Protein AF-A0AAJ5SDW9-F1 (afdb_monomer_lite)

pLDDT: mean 88.68, std 11.12, range [36.12, 97.31]

Organism: NCBI:txid2666183

Sequence (139 aa):
MRFKTSAKKIMCIRTTYVPGADGVPGRGVDKTIVSVDLWSTSVPEDVKDLLDEAEQQQLQAFLDERQQRSEKLMTGYALEKLAKNLETATKALDNPEILGRELTQAEIVAIWRGLDAMRLKMKRAGYLRPKTSAGEGGK

Structure (mmCIF, N/CA/C/O backbone):
data_AF-A0AAJ5SDW9-F1
#
_entry.id   AF-A0AAJ5SDW9-F1
#
loop_
_atom_site.group_PDB
_atom_site.id
_atom_site.type_symbol
_atom_site.label_atom_id
_atom_site.label_alt_id
_atom_site.label_comp_id
_atom_site.label_asym_id
_atom_site.label_entity_id
_atom_site.label_seq_id
_atom_site.pdbx_PDB_ins_code
_atom_site.Cartn_x
_atom_site.Cartn_y
_atom_site.Cartn_z
_atom_site.occupancy
_atom_site.B_iso_or_equiv
_atom_site.auth_seq_id
_atom_site.auth_comp_id
_atom_site.auth_asym_id
_atom_site.auth_atom_id
_atom_site.pdbx_PDB_model_num
ATOM 1 N N . MET A 1 1 ? 16.165 -2.374 -19.443 1.00 89.44 1 MET A N 1
ATOM 2 C CA . MET A 1 1 ? 15.344 -1.145 -19.388 1.00 89.44 1 MET A CA 1
ATOM 3 C C . MET A 1 1 ? 15.583 -0.409 -18.073 1.00 89.44 1 MET A C 1
ATOM 5 O O . MET A 1 1 ? 16.064 -1.021 -17.126 1.00 89.44 1 MET A O 1
ATOM 9 N N . ARG A 1 2 ? 15.298 0.896 -17.998 1.00 93.88 2 ARG A N 1
ATOM 10 C CA . ARG A 1 2 ? 15.311 1.670 -16.744 1.00 93.88 2 ARG A CA 1
ATOM 11 C C . ARG A 1 2 ? 13.927 2.227 -16.441 1.00 93.88 2 ARG A C 1
ATOM 13 O O . ARG A 1 2 ? 13.193 2.594 -17.354 1.00 93.88 2 ARG A O 1
ATOM 20 N N . PHE A 1 3 ? 13.613 2.340 -15.155 1.00 95.19 3 PHE A N 1
ATOM 21 C CA . PHE A 1 3 ? 12.343 2.871 -14.670 1.00 95.19 3 PHE A CA 1
ATOM 22 C C . PHE A 1 3 ? 12.582 4.163 -13.907 1.00 95.19 3 PHE A C 1
ATOM 24 O O . PHE A 1 3 ? 13.431 4.221 -13.016 1.00 95.19 3 PHE A O 1
ATOM 31 N N . LYS A 1 4 ? 11.829 5.206 -14.249 1.00 94.75 4 LYS A N 1
ATOM 32 C CA . LYS A 1 4 ? 11.853 6.476 -13.523 1.00 94.75 4 LYS A CA 1
ATOM 33 C C . LYS A 1 4 ? 10.440 6.868 -13.136 1.00 94.75 4 LYS A C 1
ATOM 35 O O . LYS A 1 4 ? 9.583 7.045 -13.996 1.00 94.75 4 LYS A O 1
ATOM 40 N N . THR A 1 5 ? 10.203 7.052 -11.848 1.00 92.75 5 THR A N 1
ATOM 41 C CA . THR A 1 5 ? 8.951 7.607 -11.339 1.00 92.75 5 THR A CA 1
ATOM 42 C C . THR A 1 5 ? 8.961 9.129 -11.449 1.00 92.75 5 THR A C 1
ATOM 44 O O . THR A 1 5 ? 9.925 9.796 -11.073 1.00 92.75 5 THR A O 1
ATOM 47 N N . SER A 1 6 ? 7.885 9.691 -11.995 1.00 89.88 6 SER A N 1
ATOM 48 C CA . SER A 1 6 ? 7.659 11.134 -12.051 1.00 89.88 6 SER A CA 1
ATOM 49 C C . SER A 1 6 ? 6.163 11.415 -11.964 1.00 89.88 6 SER A C 1
ATOM 51 O O . SER A 1 6 ? 5.370 10.816 -12.691 1.00 89.88 6 SER A O 1
ATOM 53 N N . ALA A 1 7 ? 5.772 12.307 -11.052 1.00 88.56 7 ALA A N 1
ATOM 54 C CA . ALA A 1 7 ? 4.372 12.566 -10.726 1.00 88.56 7 ALA A CA 1
ATOM 55 C C . ALA A 1 7 ? 3.594 11.253 -10.487 1.00 88.56 7 ALA A C 1
ATOM 57 O O . ALA A 1 7 ? 4.024 10.415 -9.698 1.00 88.56 7 ALA A O 1
ATOM 58 N N . LYS A 1 8 ? 2.463 11.063 -11.176 1.00 92.50 8 LYS A N 1
ATOM 59 C CA . LYS A 1 8 ? 1.623 9.858 -11.108 1.00 92.50 8 LYS A CA 1
ATOM 60 C C . LYS A 1 8 ? 1.945 8.840 -12.210 1.00 92.50 8 LYS A C 1
ATOM 62 O O . LYS A 1 8 ? 1.066 8.078 -12.600 1.00 92.50 8 LYS A O 1
ATOM 67 N N . LYS A 1 9 ? 3.180 8.810 -12.723 1.00 95.06 9 LYS A N 1
ATOM 68 C CA . LYS A 1 9 ? 3.588 7.897 -13.800 1.00 95.06 9 LYS A CA 1
ATOM 69 C C . LYS A 1 9 ? 4.925 7.206 -13.521 1.00 95.06 9 LYS A C 1
ATOM 71 O O . LYS A 1 9 ? 5.809 7.755 -12.858 1.00 95.06 9 LYS A O 1
ATOM 76 N N . ILE A 1 10 ? 5.079 6.006 -14.077 1.00 95.69 10 ILE A N 1
ATOM 77 C CA . ILE A 1 10 ? 6.356 5.295 -14.205 1.00 95.69 10 ILE A CA 1
ATOM 78 C C . ILE A 1 10 ? 6.764 5.354 -15.676 1.00 95.69 10 ILE A C 1
ATOM 80 O O . ILE A 1 10 ? 6.068 4.828 -16.541 1.00 95.69 10 ILE A O 1
ATOM 84 N N . MET A 1 11 ? 7.891 5.994 -15.96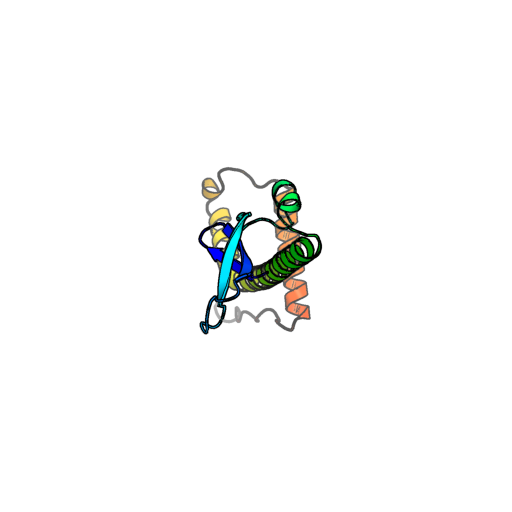5 1.00 95.88 11 MET A N 1
ATOM 85 C CA . MET A 1 11 ? 8.465 6.070 -17.306 1.00 95.88 11 MET A CA 1
ATOM 86 C C . MET A 1 11 ? 9.373 4.868 -17.555 1.00 95.88 11 MET A C 1
ATOM 88 O O . MET A 1 11 ? 10.310 4.632 -16.786 1.00 95.88 11 MET A O 1
ATOM 92 N N . CYS A 1 12 ? 9.110 4.153 -18.645 1.00 95.88 12 CYS A N 1
ATOM 93 C CA . CYS A 1 12 ? 9.919 3.046 -19.139 1.00 95.88 12 CYS A CA 1
ATOM 94 C C . CYS A 1 12 ? 10.919 3.586 -20.163 1.00 95.88 12 CYS A C 1
ATOM 96 O O . CYS A 1 12 ? 10.531 4.060 -21.233 1.00 95.88 12 CYS A O 1
ATOM 98 N N . ILE A 1 13 ? 12.202 3.570 -19.813 1.00 95.69 13 ILE A N 1
ATOM 99 C CA . ILE A 1 13 ? 13.275 4.204 -20.581 1.00 95.69 13 ILE A CA 1
ATOM 100 C C . ILE A 1 13 ? 14.190 3.124 -21.150 1.00 95.69 13 ILE A C 1
ATOM 102 O O . ILE A 1 13 ? 14.826 2.370 -20.404 1.00 95.69 13 ILE A O 1
ATOM 106 N N . ARG A 1 14 ? 14.289 3.083 -22.477 1.00 94.25 14 ARG A N 1
ATOM 107 C CA . ARG A 1 14 ? 15.216 2.226 -23.215 1.00 94.25 14 ARG A CA 1
ATOM 108 C C . ARG A 1 14 ? 16.446 3.043 -23.590 1.00 94.25 14 ARG A C 1
ATOM 110 O O . ARG A 1 14 ? 16.325 4.148 -24.116 1.00 94.25 14 ARG A O 1
ATOM 117 N N . THR A 1 15 ? 17.625 2.498 -23.317 1.00 92.75 15 THR A N 1
ATOM 118 C CA . THR A 1 15 ? 18.895 3.088 -23.745 1.00 92.75 15 THR A CA 1
ATOM 119 C C . THR A 1 15 ? 19.352 2.365 -25.003 1.00 92.75 15 THR A C 1
ATOM 121 O O . THR A 1 15 ? 19.568 1.156 -24.969 1.00 92.75 15 THR A O 1
ATOM 124 N N . THR A 1 16 ? 19.498 3.088 -26.107 1.00 89.12 16 THR A N 1
ATOM 125 C CA . THR A 1 16 ? 20.008 2.556 -27.378 1.00 89.12 16 THR A CA 1
ATOM 126 C C . THR A 1 16 ? 21.379 3.147 -27.669 1.00 89.12 16 THR A C 1
ATOM 128 O O . THR A 1 16 ? 21.561 4.359 -27.550 1.00 89.12 16 THR A O 1
ATOM 131 N N . TYR A 1 17 ? 22.346 2.317 -28.054 1.00 90.31 17 TYR A N 1
ATOM 132 C CA . TYR A 1 17 ? 23.665 2.802 -28.448 1.00 90.31 17 TYR A CA 1
ATOM 133 C C . TYR A 1 17 ? 23.617 3.379 -29.862 1.00 90.31 17 TYR A C 1
ATOM 135 O O . TYR A 1 17 ? 23.169 2.712 -30.793 1.00 90.31 17 TYR A O 1
ATOM 143 N N . VAL A 1 18 ? 24.093 4.611 -30.014 1.00 88.12 18 VAL A N 1
ATOM 144 C CA . VAL A 1 18 ? 24.304 5.236 -31.317 1.00 88.12 18 VAL A CA 1
ATOM 145 C C . VAL A 1 18 ? 25.808 5.207 -31.591 1.00 88.12 18 VAL A C 1
ATOM 147 O O . VAL A 1 18 ? 26.552 5.877 -30.862 1.00 88.12 18 VAL A O 1
ATOM 150 N N . PRO A 1 19 ? 26.275 4.426 -32.585 1.00 85.25 19 PRO A N 1
ATOM 151 C CA . PRO A 1 19 ? 27.683 4.413 -32.955 1.00 85.25 19 PRO A CA 1
ATOM 152 C C . PRO A 1 19 ? 28.097 5.803 -33.444 1.00 85.25 19 PRO A C 1
ATOM 154 O O . PRO A 1 19 ? 27.331 6.494 -34.115 1.00 85.25 19 PRO A O 1
ATOM 157 N N . GLY A 1 20 ? 29.294 6.235 -33.054 1.00 84.62 20 GLY A N 1
ATOM 158 C CA . GLY A 1 20 ? 29.843 7.505 -33.512 1.00 84.62 20 GLY A CA 1
ATOM 159 C C . GLY A 1 20 ? 30.362 7.394 -34.945 1.00 84.62 20 GLY A C 1
ATOM 160 O O . GLY A 1 20 ? 30.693 6.303 -35.409 1.00 84.62 20 GLY A O 1
ATOM 161 N N . ALA A 1 21 ? 30.410 8.526 -35.642 1.00 80.25 21 ALA A N 1
ATOM 162 C CA . ALA A 1 21 ? 31.043 8.642 -36.952 1.00 80.25 21 ALA A CA 1
ATOM 163 C C . ALA A 1 21 ? 32.458 9.222 -36.799 1.00 80.25 21 ALA A C 1
ATOM 165 O O . ALA A 1 21 ? 32.701 10.000 -35.877 1.00 80.25 21 ALA A O 1
ATOM 166 N N . ASP A 1 22 ? 33.369 8.828 -37.692 1.00 76.50 22 ASP A N 1
ATOM 167 C CA . ASP A 1 22 ? 34.695 9.423 -37.917 1.00 76.50 22 ASP A CA 1
ATOM 168 C C . ASP A 1 22 ? 35.453 9.871 -36.654 1.00 76.50 22 ASP A C 1
ATOM 170 O O . ASP A 1 22 ? 35.566 11.054 -36.339 1.00 76.50 22 ASP A O 1
ATOM 174 N N . GLY A 1 23 ? 36.003 8.905 -35.910 1.00 74.69 23 GLY A N 1
ATOM 175 C CA . GLY A 1 23 ? 36.879 9.170 -34.759 1.00 74.69 23 GLY A CA 1
ATOM 176 C C . GLY A 1 23 ? 36.165 9.645 -33.487 1.00 74.69 23 GLY A C 1
ATOM 177 O O . GLY A 1 23 ? 36.814 9.803 -32.453 1.00 74.69 23 GLY A O 1
ATOM 178 N N . VAL A 1 24 ? 34.842 9.824 -33.520 1.00 79.69 24 VAL A N 1
ATOM 179 C CA . VAL A 1 24 ? 34.040 10.164 -32.339 1.00 79.69 24 VAL A CA 1
ATOM 180 C C . VAL A 1 24 ? 33.531 8.883 -31.661 1.00 79.69 24 VAL A C 1
ATOM 182 O O . VAL A 1 24 ? 32.913 8.049 -32.325 1.00 79.69 24 VAL A O 1
ATOM 185 N N . PRO A 1 25 ? 33.730 8.698 -30.340 1.00 82.44 25 PRO A N 1
ATOM 186 C CA . PRO A 1 25 ? 33.127 7.588 -29.607 1.00 82.44 25 PRO A CA 1
ATOM 187 C C . PRO A 1 25 ? 31.596 7.658 -29.649 1.00 82.44 25 PRO A C 1
ATOM 189 O O . PRO A 1 25 ? 31.005 8.715 -29.417 1.00 82.44 25 PRO A O 1
ATOM 192 N N . GLY A 1 26 ? 30.937 6.529 -29.915 1.00 86.38 26 GLY A N 1
ATOM 193 C CA . GLY A 1 26 ? 29.477 6.454 -29.842 1.00 86.38 26 GLY A CA 1
ATOM 194 C C . GLY A 1 26 ? 28.950 6.641 -28.417 1.00 86.38 26 GLY A C 1
ATOM 195 O O . GLY A 1 26 ? 29.687 6.513 -27.437 1.00 86.38 26 GLY A O 1
ATOM 196 N N . ARG A 1 27 ? 27.653 6.929 -28.292 1.00 90.25 27 ARG A N 1
ATOM 197 C CA . ARG A 1 27 ? 27.002 7.231 -27.006 1.00 90.25 27 ARG A CA 1
ATOM 198 C C . ARG A 1 27 ? 25.694 6.473 -26.829 1.00 90.25 27 ARG A C 1
ATOM 200 O O . ARG A 1 27 ? 24.983 6.206 -27.795 1.00 90.25 27 ARG A O 1
ATOM 207 N N . GLY A 1 28 ? 25.342 6.183 -25.579 1.00 90.19 28 GLY A N 1
ATOM 208 C CA . GLY A 1 28 ? 23.996 5.737 -25.227 1.00 90.19 28 GLY A CA 1
ATOM 209 C C . GLY A 1 28 ? 23.007 6.900 -25.308 1.00 90.19 28 GLY A C 1
ATOM 210 O O . GLY A 1 28 ? 23.277 7.979 -24.782 1.00 90.19 28 GLY A O 1
ATOM 211 N N . VAL A 1 29 ? 21.872 6.686 -25.967 1.00 90.88 29 VAL A N 1
ATOM 212 C CA . VAL A 1 29 ? 20.752 7.629 -26.012 1.00 90.88 29 VAL A CA 1
ATOM 213 C C . VAL A 1 29 ? 19.571 7.011 -25.285 1.00 90.88 29 VAL A C 1
ATOM 215 O O . VAL A 1 29 ? 19.160 5.893 -25.587 1.00 90.88 29 VAL A O 1
ATOM 218 N N . ASP A 1 30 ? 19.026 7.756 -24.332 1.00 92.88 30 ASP A N 1
ATOM 219 C CA . ASP A 1 30 ? 17.860 7.350 -23.561 1.00 92.88 30 ASP A CA 1
ATOM 220 C C . ASP A 1 30 ? 16.580 7.834 -24.222 1.00 92.88 30 ASP A C 1
ATOM 222 O O . ASP A 1 30 ? 16.410 9.028 -24.471 1.00 92.88 30 ASP A O 1
ATOM 226 N N . LYS A 1 31 ? 15.647 6.913 -24.449 1.00 93.12 31 LYS A N 1
ATOM 227 C CA . LYS A 1 31 ? 14.318 7.229 -24.957 1.00 93.12 31 LYS A CA 1
ATOM 228 C C . LYS A 1 31 ? 13.262 6.632 -24.040 1.00 93.12 31 LYS A C 1
ATOM 230 O O . LYS A 1 31 ? 13.254 5.429 -23.788 1.00 93.12 31 LYS A O 1
ATOM 235 N N . THR A 1 32 ? 12.351 7.473 -23.558 1.00 93.94 32 THR A N 1
ATOM 236 C CA . THR A 1 32 ? 11.118 6.995 -22.928 1.00 93.94 32 THR A CA 1
ATOM 237 C C . THR A 1 32 ? 10.256 6.347 -24.003 1.00 93.94 32 THR A C 1
ATOM 239 O O . THR A 1 32 ? 9.889 7.005 -24.975 1.00 93.94 32 THR A O 1
ATOM 242 N N . ILE A 1 33 ? 9.970 5.060 -23.843 1.00 93.56 33 ILE A N 1
ATOM 243 C CA . ILE A 1 33 ? 9.162 4.284 -24.788 1.00 93.56 33 ILE A CA 1
ATOM 244 C C . ILE A 1 33 ? 7.682 4.435 -24.452 1.00 93.56 33 ILE A C 1
ATOM 246 O O . ILE A 1 33 ? 6.862 4.674 -25.330 1.00 93.56 33 ILE A O 1
ATOM 250 N N . VAL A 1 34 ? 7.357 4.343 -23.164 1.00 94.38 34 VAL A N 1
ATOM 251 C CA . VAL A 1 34 ? 5.984 4.349 -22.662 1.00 94.38 34 VAL A CA 1
ATOM 252 C C . VAL A 1 34 ? 5.963 4.803 -21.204 1.00 94.38 34 VAL A C 1
ATOM 254 O O . VAL A 1 34 ? 6.969 4.717 -20.490 1.00 94.38 34 VAL A O 1
ATOM 257 N N . SER A 1 35 ? 4.817 5.306 -20.754 1.00 93.88 35 SER A N 1
ATOM 258 C CA . SER A 1 35 ? 4.569 5.610 -19.348 1.00 93.88 35 SER A CA 1
ATOM 259 C C . SER A 1 35 ? 3.357 4.841 -18.844 1.00 93.88 35 SER A C 1
ATOM 261 O O . SER A 1 35 ? 2.284 4.965 -19.428 1.00 93.88 35 SER A O 1
ATOM 263 N N . VAL A 1 36 ? 3.508 4.123 -17.735 1.00 94.19 36 VAL A N 1
ATOM 264 C CA . VAL A 1 36 ? 2.393 3.450 -17.053 1.00 94.19 36 VAL A CA 1
ATOM 265 C C . VAL A 1 36 ? 1.932 4.258 -15.852 1.00 94.19 36 VAL A C 1
ATOM 267 O O . VAL A 1 36 ? 2.656 5.124 -15.343 1.00 94.19 36 VAL A O 1
ATOM 270 N N . ASP A 1 37 ? 0.708 4.002 -15.397 1.00 94.12 37 ASP A N 1
ATOM 271 C CA . ASP A 1 37 ? 0.194 4.658 -14.205 1.00 94.12 37 ASP A CA 1
ATOM 272 C C . ASP A 1 37 ? 0.989 4.257 -12.960 1.00 94.12 37 ASP A C 1
ATOM 274 O O . ASP A 1 37 ? 1.381 3.098 -12.809 1.00 94.12 37 ASP A O 1
ATOM 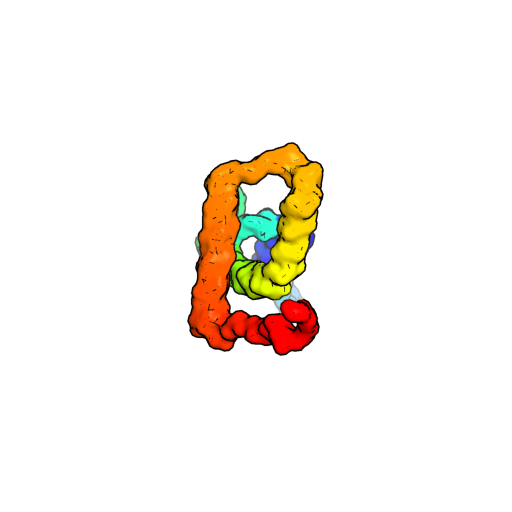278 N N . LEU A 1 38 ? 1.218 5.214 -12.058 1.00 91.06 38 LEU A N 1
ATOM 279 C CA . LEU A 1 38 ? 1.900 4.965 -10.793 1.00 91.06 38 LEU A CA 1
ATOM 280 C C . LEU A 1 38 ? 1.150 3.936 -9.938 1.00 91.06 38 LEU A C 1
ATOM 282 O O . LEU A 1 38 ? 1.775 3.314 -9.093 1.00 91.06 38 LEU A O 1
ATOM 286 N N . TRP A 1 39 ? -0.143 3.708 -10.112 1.00 89.25 39 TRP A N 1
ATOM 287 C CA . TRP A 1 39 ? -0.871 2.725 -9.301 1.00 89.25 39 TRP A CA 1
ATOM 288 C C . TRP A 1 39 ? -1.031 1.365 -9.980 1.00 89.25 39 TRP A C 1
ATOM 290 O O . TRP A 1 39 ? -1.668 0.483 -9.411 1.00 89.25 39 TRP A O 1
ATOM 300 N N . SER A 1 40 ? -0.434 1.177 -11.160 1.00 91.25 40 SER A N 1
ATOM 301 C CA . SER A 1 40 ? -0.477 -0.105 -11.870 1.00 91.25 40 SER A CA 1
ATOM 302 C C . SER A 1 40 ? 0.212 -1.192 -11.042 1.00 91.25 40 SER A C 1
ATOM 304 O O . SER A 1 40 ? 1.315 -0.979 -10.536 1.00 91.25 40 SER A O 1
ATOM 306 N N . THR A 1 41 ? -0.430 -2.352 -10.916 1.00 91.25 41 THR A N 1
ATOM 307 C CA . THR A 1 41 ? 0.113 -3.545 -10.238 1.00 91.25 41 THR A CA 1
ATOM 308 C C . THR A 1 41 ? 0.572 -4.621 -11.221 1.00 91.25 41 THR A C 1
ATOM 310 O O . THR A 1 41 ? 1.271 -5.554 -10.844 1.00 91.25 41 THR A O 1
ATOM 313 N N . SER A 1 42 ? 0.215 -4.482 -12.494 1.00 93.62 42 SER A N 1
ATOM 314 C CA . SER A 1 4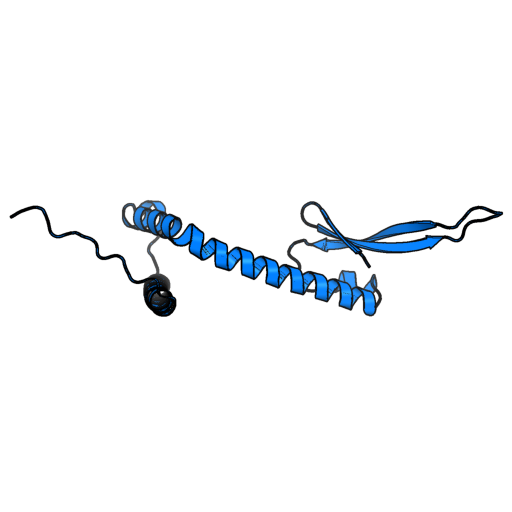2 ? 0.654 -5.341 -13.589 1.00 93.62 42 SER A CA 1
ATOM 315 C C . SER A 1 42 ? 0.982 -4.509 -14.823 1.00 93.62 42 SER A C 1
ATOM 317 O O . SER A 1 42 ? 0.614 -3.332 -14.901 1.00 93.62 42 SER A O 1
ATOM 319 N N . VAL A 1 43 ? 1.692 -5.112 -15.780 1.00 93.19 43 VAL A N 1
ATOM 320 C CA . VAL A 1 43 ? 1.931 -4.499 -17.094 1.00 93.19 43 VAL A CA 1
ATOM 321 C C . VAL A 1 43 ? 0.590 -4.320 -17.822 1.00 93.19 43 VAL A C 1
ATOM 323 O O . VAL A 1 43 ? -0.058 -5.328 -18.121 1.00 93.19 43 VAL A O 1
ATOM 326 N N . PRO A 1 44 ? 0.161 -3.078 -18.121 1.00 92.94 44 PRO A N 1
ATOM 327 C CA . PRO A 1 44 ? -1.077 -2.834 -18.859 1.00 92.94 44 PRO A CA 1
ATOM 328 C C . PRO A 1 44 ? -1.023 -3.430 -20.272 1.00 92.94 44 PRO A C 1
ATOM 330 O O . PRO A 1 44 ? 0.033 -3.415 -20.902 1.00 92.94 44 PRO A O 1
ATOM 333 N N . GLU A 1 45 ? -2.147 -3.944 -20.778 1.00 90.38 45 GLU A N 1
ATOM 334 C CA . GLU A 1 45 ? -2.198 -4.608 -22.094 1.00 90.38 45 GLU A CA 1
ATOM 335 C C . GLU A 1 45 ? -1.754 -3.683 -23.237 1.00 90.38 45 GLU A C 1
ATOM 337 O O . GLU A 1 45 ? -0.957 -4.084 -24.077 1.00 90.38 45 GLU A O 1
ATOM 342 N N . ASP A 1 46 ? -2.172 -2.415 -23.212 1.00 89.44 46 ASP A N 1
ATOM 343 C CA . ASP A 1 46 ? -1.792 -1.380 -24.186 1.00 89.44 46 ASP A CA 1
ATOM 344 C C . ASP A 1 46 ? -0.288 -1.058 -24.185 1.00 89.44 46 ASP A C 1
ATOM 346 O O . ASP A 1 46 ? 0.244 -0.492 -25.140 1.00 89.44 46 ASP A O 1
ATOM 350 N N . VAL A 1 47 ? 0.414 -1.430 -23.115 1.00 90.38 47 VAL A N 1
ATOM 351 C CA . VAL A 1 47 ? 1.860 -1.257 -22.974 1.00 90.38 47 VAL A CA 1
ATOM 352 C C . VAL A 1 47 ? 2.640 -2.489 -23.422 1.00 90.38 47 VAL A C 1
ATOM 354 O O . VAL A 1 47 ? 3.790 -2.344 -23.842 1.00 90.38 47 VAL A O 1
ATOM 357 N N . LYS A 1 48 ? 2.043 -3.686 -23.380 1.00 90.81 48 LYS A N 1
ATOM 358 C CA . LYS A 1 48 ? 2.728 -4.924 -23.780 1.00 90.81 48 LYS A CA 1
ATOM 359 C C . LYS A 1 48 ? 3.177 -4.876 -25.235 1.00 90.81 48 LYS A C 1
ATOM 361 O O . LYS A 1 48 ? 4.316 -5.222 -25.511 1.00 90.81 48 LYS A O 1
ATOM 366 N N . ASP A 1 49 ? 2.353 -4.340 -26.131 1.00 91.06 49 ASP A N 1
ATOM 367 C CA . ASP A 1 49 ? 2.680 -4.247 -27.562 1.00 91.06 49 ASP A CA 1
ATOM 368 C C . ASP A 1 49 ? 3.857 -3.297 -27.870 1.00 91.06 49 ASP A C 1
ATOM 370 O O . ASP A 1 49 ? 4.453 -3.356 -28.945 1.00 91.06 49 ASP A O 1
ATOM 374 N N . LEU A 1 50 ? 4.215 -2.412 -26.932 1.00 91.69 50 LEU A N 1
ATOM 375 C CA . LEU A 1 50 ? 5.311 -1.443 -27.079 1.00 91.69 50 LEU A CA 1
ATOM 376 C C . LEU A 1 50 ? 6.649 -1.953 -26.520 1.00 91.69 50 LEU A C 1
ATOM 378 O O . LEU A 1 50 ? 7.697 -1.326 -26.736 1.00 91.69 50 LEU A O 1
ATOM 382 N N . LEU A 1 51 ? 6.613 -3.062 -25.782 1.00 92.31 51 LEU A N 1
ATOM 383 C CA . LEU A 1 51 ? 7.739 -3.645 -25.066 1.00 92.31 51 LEU A CA 1
ATOM 384 C C . LEU A 1 51 ? 8.017 -5.053 -25.587 1.00 92.31 51 LEU A C 1
ATOM 386 O O . LEU A 1 51 ? 7.097 -5.829 -25.838 1.00 92.31 51 LEU A O 1
ATOM 390 N N . ASP A 1 52 ? 9.292 -5.414 -25.699 1.00 93.31 52 ASP A N 1
ATOM 391 C CA . ASP A 1 52 ? 9.630 -6.817 -25.937 1.00 93.31 52 ASP A CA 1
ATOM 392 C C . ASP A 1 52 ? 9.359 -7.674 -24.684 1.00 93.31 52 ASP A C 1
ATOM 394 O O . ASP A 1 52 ? 9.123 -7.163 -23.586 1.00 93.31 52 ASP A O 1
ATOM 398 N N . GLU A 1 53 ? 9.380 -8.998 -24.837 1.00 93.62 53 GLU A N 1
ATOM 399 C CA . GLU A 1 53 ? 9.069 -9.923 -23.741 1.00 93.62 53 GLU A CA 1
ATOM 400 C C . GLU A 1 53 ? 10.004 -9.739 -22.529 1.00 93.62 53 GLU A C 1
ATOM 402 O O . GLU A 1 53 ? 9.558 -9.778 -21.380 1.00 93.62 53 GLU A O 1
ATOM 407 N N . ALA A 1 54 ? 11.291 -9.467 -22.763 1.00 93.56 54 ALA A N 1
ATOM 408 C CA . ALA A 1 54 ? 12.259 -9.256 -21.690 1.00 93.56 54 ALA A CA 1
ATOM 409 C C . ALA A 1 54 ? 11.991 -7.942 -20.939 1.00 93.56 54 ALA A C 1
ATOM 411 O O . ALA A 1 54 ? 12.134 -7.867 -19.716 1.00 93.56 54 ALA A O 1
ATOM 412 N N . GLU A 1 55 ? 11.576 -6.896 -21.645 1.00 94.12 55 GLU A N 1
ATOM 413 C CA . GLU A 1 55 ? 11.199 -5.611 -21.067 1.00 94.12 55 GLU A CA 1
ATOM 414 C C . GLU A 1 55 ? 9.876 -5.672 -20.307 1.00 94.12 55 GLU A C 1
ATOM 416 O O . GLU A 1 55 ? 9.765 -5.053 -19.245 1.00 94.12 55 GLU A O 1
ATOM 421 N N . GLN A 1 56 ? 8.904 -6.448 -20.794 1.00 94.56 56 GLN A N 1
ATOM 422 C CA . GLN A 1 56 ? 7.667 -6.731 -20.065 1.00 94.56 56 GLN A CA 1
ATOM 423 C C . GLN A 1 56 ? 7.972 -7.431 -18.736 1.00 94.56 56 GLN A C 1
ATOM 425 O O . GLN A 1 56 ? 7.485 -6.999 -17.690 1.00 94.56 56 GLN A O 1
ATOM 430 N N . GLN A 1 57 ? 8.842 -8.448 -18.746 1.00 95.69 57 GLN A N 1
ATOM 431 C CA . GLN A 1 57 ? 9.278 -9.137 -17.526 1.00 95.69 57 GLN A CA 1
ATOM 432 C C . GLN A 1 57 ? 10.001 -8.190 -16.555 1.00 95.69 57 GLN A C 1
ATOM 434 O O . GLN A 1 57 ? 9.730 -8.207 -15.354 1.00 95.69 57 GLN A O 1
ATOM 439 N N . GLN A 1 58 ? 10.879 -7.315 -17.058 1.00 95.44 58 GLN A N 1
ATOM 440 C CA . GLN A 1 58 ? 11.559 -6.310 -16.231 1.00 95.44 58 GLN A CA 1
ATOM 441 C C . GLN A 1 58 ? 10.578 -5.310 -15.606 1.00 95.44 58 GLN A C 1
ATOM 443 O O . GLN A 1 58 ? 10.753 -4.933 -14.445 1.00 95.44 58 GLN A O 1
ATOM 448 N N . LEU A 1 59 ? 9.559 -4.871 -16.354 1.00 95.50 59 LEU A N 1
ATOM 449 C CA . LEU A 1 59 ? 8.538 -3.965 -15.830 1.00 95.50 59 LEU A CA 1
ATOM 450 C C . LEU A 1 59 ? 7.684 -4.663 -14.774 1.00 95.50 59 LEU A C 1
ATOM 452 O O . LEU A 1 59 ? 7.471 -4.082 -13.713 1.00 95.50 59 LEU A O 1
ATOM 456 N N . GLN A 1 60 ? 7.255 -5.904 -15.013 1.00 96.50 60 GLN A N 1
ATOM 457 C CA . GLN A 1 60 ? 6.489 -6.661 -14.024 1.00 96.50 60 GLN A CA 1
ATOM 458 C C . GLN A 1 60 ? 7.283 -6.839 -12.723 1.00 96.50 60 GLN A C 1
ATOM 460 O O . GLN A 1 60 ? 6.778 -6.505 -11.655 1.00 96.50 60 GLN A O 1
ATOM 465 N N . ALA A 1 61 ? 8.558 -7.233 -12.807 1.00 95.94 61 ALA A N 1
ATOM 466 C CA . ALA A 1 61 ? 9.420 -7.369 -11.632 1.00 95.94 61 ALA A CA 1
ATOM 467 C C . ALA A 1 61 ? 9.569 -6.048 -10.850 1.00 95.94 61 ALA A C 1
ATOM 469 O O . ALA A 1 61 ? 9.551 -6.043 -9.618 1.00 95.94 61 ALA A O 1
ATOM 470 N N . PHE A 1 62 ? 9.676 -4.914 -11.553 1.00 95.00 62 PHE A N 1
ATOM 471 C CA . PHE A 1 62 ? 9.710 -3.593 -10.924 1.00 95.00 62 PHE A CA 1
ATOM 472 C C . PHE A 1 62 ? 8.396 -3.253 -10.197 1.00 95.00 62 PHE A C 1
ATOM 474 O O . PHE A 1 62 ? 8.427 -2.700 -9.092 1.00 95.00 62 PHE A O 1
ATOM 481 N N . LEU A 1 63 ? 7.244 -3.569 -10.799 1.00 94.88 63 LEU A N 1
ATOM 482 C CA . LEU A 1 63 ? 5.931 -3.352 -10.186 1.00 94.88 63 LEU A CA 1
ATOM 483 C C . LEU A 1 63 ? 5.753 -4.221 -8.935 1.00 94.88 63 LEU A C 1
ATOM 485 O O . LEU A 1 63 ? 5.364 -3.696 -7.889 1.00 94.88 63 LEU A O 1
ATOM 489 N N . ASP A 1 64 ? 6.130 -5.497 -9.011 1.00 94.56 64 ASP A N 1
ATOM 490 C CA . ASP A 1 64 ? 6.050 -6.445 -7.898 1.00 94.56 64 ASP A CA 1
ATOM 491 C C . ASP A 1 64 ? 6.930 -6.004 -6.723 1.00 94.56 64 ASP A C 1
ATOM 493 O O . ASP A 1 64 ? 6.475 -5.933 -5.577 1.00 94.56 64 ASP A O 1
ATOM 497 N N . GLU A 1 65 ? 8.189 -5.637 -6.989 1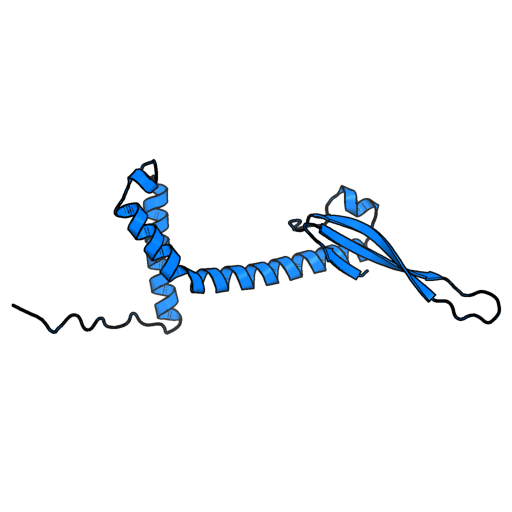.00 93.19 65 GLU A N 1
ATOM 498 C CA . GLU A 1 65 ? 9.101 -5.152 -5.952 1.00 93.19 65 GLU A CA 1
ATOM 499 C C . GLU A 1 65 ? 8.539 -3.899 -5.272 1.00 93.19 65 GLU A C 1
ATOM 501 O O . GLU A 1 65 ? 8.576 -3.751 -4.043 1.00 93.19 65 GLU A O 1
ATOM 506 N N . ARG A 1 66 ? 7.985 -2.980 -6.062 1.00 91.06 66 ARG A N 1
ATOM 507 C CA . ARG A 1 66 ? 7.386 -1.767 -5.526 1.00 91.06 66 ARG A CA 1
ATOM 508 C C . ARG A 1 66 ? 6.148 -2.063 -4.689 1.00 91.06 66 ARG A C 1
ATOM 510 O O . ARG A 1 66 ? 5.986 -1.431 -3.643 1.00 91.06 66 ARG A O 1
ATOM 517 N N . GLN A 1 67 ? 5.299 -2.994 -5.111 1.00 89.81 67 GLN A N 1
ATOM 518 C CA . GLN A 1 67 ? 4.139 -3.415 -4.334 1.00 89.81 67 GLN A CA 1
ATOM 519 C C . GLN A 1 67 ? 4.576 -3.983 -2.983 1.00 89.81 67 GLN A C 1
ATOM 521 O O . GLN A 1 67 ? 4.078 -3.536 -1.952 1.00 89.81 67 GLN A O 1
ATOM 526 N N . GLN A 1 68 ? 5.585 -4.855 -2.964 1.00 88.50 68 GLN A N 1
ATOM 527 C CA . GLN A 1 68 ? 6.143 -5.398 -1.723 1.00 88.50 68 GLN A CA 1
ATOM 528 C C . GLN A 1 68 ? 6.734 -4.308 -0.818 1.00 88.50 68 GLN A C 1
ATOM 530 O O . GLN A 1 68 ? 6.543 -4.329 0.399 1.00 88.50 68 GLN A O 1
ATOM 535 N N . ARG A 1 69 ? 7.450 -3.325 -1.383 1.00 87.94 69 ARG A N 1
ATOM 536 C CA . ARG A 1 69 ? 7.963 -2.174 -0.617 1.00 87.94 69 ARG A CA 1
ATOM 537 C C . ARG A 1 69 ? 6.819 -1.342 -0.040 1.00 87.94 69 ARG A C 1
ATOM 539 O O . ARG A 1 69 ? 6.871 -0.967 1.128 1.00 87.94 69 ARG A O 1
ATOM 546 N N . SER A 1 70 ? 5.787 -1.079 -0.838 1.00 86.50 70 SER A N 1
ATOM 547 C CA . SER A 1 70 ? 4.601 -0.343 -0.402 1.00 86.50 70 SER A CA 1
ATOM 548 C C . SER A 1 70 ? 3.866 -1.082 0.710 1.00 86.50 70 SER A C 1
ATOM 550 O O . SER A 1 70 ? 3.494 -0.467 1.700 1.00 86.50 70 SER A O 1
ATOM 552 N N . GLU A 1 71 ? 3.691 -2.395 0.593 1.00 87.12 71 GLU A N 1
ATOM 553 C CA . GLU A 1 71 ? 3.050 -3.217 1.617 1.00 87.12 71 GLU A CA 1
ATOM 554 C C . GLU A 1 71 ? 3.834 -3.190 2.933 1.00 87.12 71 GLU A C 1
ATOM 556 O O . GLU A 1 71 ? 3.253 -2.958 3.995 1.00 87.12 71 GLU A O 1
ATOM 561 N N . LYS A 1 72 ? 5.165 -3.325 2.878 1.00 84.69 72 LYS A N 1
ATOM 562 C CA . LYS A 1 72 ? 6.032 -3.203 4.063 1.00 84.69 72 LYS A CA 1
ATOM 563 C C . LYS A 1 72 ? 5.890 -1.838 4.738 1.00 84.69 72 LYS A C 1
ATOM 565 O O . LYS A 1 72 ? 5.761 -1.767 5.958 1.00 84.69 72 LYS A O 1
ATOM 570 N N . LEU A 1 73 ? 5.882 -0.759 3.953 1.00 83.94 73 LEU A N 1
ATOM 571 C CA . LEU A 1 73 ? 5.721 0.597 4.480 1.00 83.94 73 LEU A CA 1
ATOM 572 C C . LEU A 1 73 ? 4.329 0.803 5.083 1.00 83.94 73 LEU A C 1
ATOM 574 O O . LEU A 1 73 ? 4.217 1.291 6.203 1.00 83.94 73 LEU A O 1
ATOM 578 N N . MET A 1 74 ? 3.275 0.394 4.376 1.00 85.44 74 MET A N 1
ATOM 579 C CA . MET A 1 74 ? 1.891 0.569 4.817 1.00 85.44 74 MET A CA 1
ATOM 580 C C . MET A 1 74 ? 1.580 -0.237 6.077 1.00 85.44 74 MET A C 1
ATOM 582 O O . MET A 1 74 ? 0.919 0.273 6.977 1.00 85.44 74 MET A O 1
ATOM 586 N N . THR A 1 75 ? 2.071 -1.473 6.176 1.00 85.12 75 THR A N 1
ATOM 587 C CA . THR A 1 75 ? 1.838 -2.327 7.352 1.00 85.12 75 THR A CA 1
ATOM 588 C C . THR A 1 75 ? 2.588 -1.825 8.586 1.00 85.12 75 THR A C 1
ATOM 590 O O . THR A 1 75 ? 2.004 -1.773 9.669 1.00 85.12 75 THR A O 1
ATOM 593 N N . GLY A 1 76 ? 3.837 -1.372 8.433 1.00 85.88 76 GLY A N 1
ATOM 594 C CA . GLY A 1 76 ? 4.578 -0.716 9.516 1.00 85.88 76 GLY A CA 1
ATOM 595 C C . GLY A 1 76 ? 3.917 0.591 9.960 1.00 85.88 76 GLY A C 1
ATOM 596 O O . GLY A 1 76 ? 3.689 0.808 11.151 1.00 85.88 76 GLY A O 1
ATOM 597 N N . TYR A 1 77 ? 3.525 1.427 8.998 1.00 87.81 77 TYR A N 1
ATOM 598 C CA . TYR A 1 77 ? 2.847 2.695 9.261 1.00 87.81 77 TYR A CA 1
ATOM 599 C C . TYR A 1 77 ? 1.483 2.504 9.939 1.00 87.81 77 TYR A C 1
ATOM 601 O O . TYR A 1 77 ? 1.106 3.291 10.808 1.00 87.81 77 TYR A O 1
ATOM 609 N N . ALA A 1 78 ? 0.752 1.438 9.597 1.00 89.81 78 ALA A N 1
ATOM 610 C CA . ALA A 1 78 ? -0.516 1.105 10.241 1.00 89.81 78 ALA A CA 1
ATOM 611 C C . ALA A 1 78 ? -0.342 0.848 11.744 1.00 89.81 78 ALA A C 1
ATOM 613 O O . ALA A 1 78 ? -1.153 1.324 12.538 1.00 89.81 78 ALA A O 1
ATOM 614 N N . LEU A 1 79 ? 0.729 0.151 12.144 1.00 90.25 79 LEU A N 1
ATOM 615 C CA . LEU A 1 79 ? 1.044 -0.061 13.556 1.00 90.25 79 LEU A CA 1
ATOM 616 C C . LEU A 1 79 ? 1.431 1.251 14.253 1.00 90.25 79 LEU A C 1
ATOM 618 O O . LEU A 1 79 ? 0.936 1.528 15.343 1.00 90.25 79 LEU A O 1
ATOM 622 N N . GLU A 1 80 ? 2.261 2.078 13.612 1.00 91.12 80 GLU A N 1
ATOM 623 C CA . GLU A 1 80 ? 2.688 3.380 14.146 1.00 91.12 80 GLU A CA 1
ATOM 624 C C . GLU A 1 80 ? 1.498 4.326 14.386 1.00 91.12 80 GLU A C 1
ATOM 626 O O . GLU A 1 80 ? 1.430 5.015 15.405 1.00 91.12 80 GLU A O 1
ATOM 631 N N . LYS A 1 81 ? 0.530 4.358 13.462 1.00 93.56 81 LYS A N 1
ATOM 632 C CA . LYS A 1 81 ? -0.643 5.242 13.550 1.00 93.56 81 LYS A CA 1
ATOM 633 C C . LYS A 1 81 ? -1.820 4.658 14.316 1.00 93.56 81 LYS A C 1
ATOM 635 O O . LYS A 1 81 ? -2.782 5.387 14.558 1.00 93.56 81 LYS A O 1
ATOM 640 N N . LEU A 1 82 ? -1.751 3.397 14.742 1.00 94.00 82 LEU A N 1
ATOM 641 C CA . LEU A 1 82 ? -2.875 2.716 15.379 1.00 94.00 82 LEU A CA 1
ATOM 642 C C . LEU A 1 82 ? -3.411 3.483 16.594 1.00 94.00 82 LEU A C 1
ATOM 644 O O . LEU A 1 82 ? -4.618 3.672 16.698 1.00 94.00 82 LEU A O 1
ATOM 648 N N . ALA A 1 83 ? -2.534 3.972 17.477 1.00 92.56 83 ALA A N 1
ATOM 649 C CA . ALA A 1 83 ? -2.949 4.713 18.672 1.00 92.56 83 ALA A CA 1
ATOM 650 C C . ALA A 1 83 ? -3.756 5.975 18.322 1.00 92.56 83 ALA A C 1
ATOM 652 O O . ALA A 1 83 ? -4.831 6.195 18.877 1.00 92.56 83 ALA A O 1
ATOM 653 N N . LYS A 1 84 ? -3.282 6.756 17.343 1.00 94.69 84 LYS A N 1
ATOM 654 C CA . LYS A 1 84 ? -3.976 7.956 16.857 1.00 9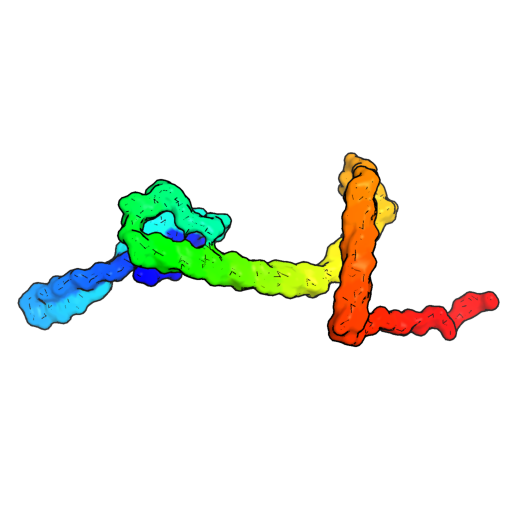4.69 84 LYS A CA 1
ATOM 655 C C . LYS A 1 84 ? -5.319 7.607 16.213 1.00 94.69 84 LYS A C 1
ATOM 657 O O . LYS A 1 84 ? -6.312 8.276 16.471 1.00 94.69 84 LYS A O 1
ATOM 662 N N . ASN A 1 85 ? -5.361 6.552 15.399 1.00 93.81 85 ASN A N 1
ATOM 663 C CA . ASN A 1 85 ? -6.592 6.118 14.738 1.00 93.81 85 ASN A CA 1
ATOM 664 C C . ASN A 1 85 ? -7.641 5.634 15.749 1.00 93.81 85 ASN A C 1
ATOM 666 O O . ASN A 1 85 ? -8.817 5.942 15.584 1.00 93.81 85 ASN A O 1
ATOM 670 N N . LEU A 1 86 ? -7.223 4.922 16.804 1.00 94.75 86 LEU A N 1
ATOM 671 C CA . LEU A 1 86 ? -8.112 4.523 17.899 1.00 94.75 86 LEU A CA 1
ATOM 672 C C . LEU A 1 86 ? -8.652 5.742 18.651 1.00 94.75 86 LEU A C 1
ATOM 674 O O . LEU A 1 86 ? -9.846 5.801 18.904 1.00 94.75 86 LEU A O 1
ATOM 678 N N . GLU A 1 87 ? -7.815 6.740 18.944 1.00 94.00 87 GLU A N 1
ATOM 679 C CA . GLU A 1 87 ? -8.266 7.988 19.572 1.00 94.00 87 GLU A CA 1
ATOM 680 C C . GLU A 1 87 ? -9.303 8.724 18.705 1.00 94.00 87 GLU A C 1
ATOM 682 O O . GLU A 1 87 ? -10.337 9.168 19.202 1.00 94.00 87 GLU A O 1
ATOM 687 N N . THR A 1 88 ? -9.058 8.832 17.396 1.00 92.31 88 THR A N 1
ATOM 688 C CA . THR A 1 88 ? -10.019 9.421 16.453 1.00 92.31 88 THR A CA 1
ATOM 689 C C . THR A 1 88 ? -11.321 8.622 16.392 1.00 92.31 88 THR A C 1
ATOM 691 O O . THR A 1 88 ? -12.392 9.222 16.381 1.00 92.31 88 THR A O 1
ATOM 694 N N . ALA A 1 89 ? -11.247 7.289 16.393 1.00 92.25 89 ALA A N 1
ATOM 695 C CA . ALA A 1 89 ? -12.429 6.433 16.402 1.00 92.25 89 ALA A CA 1
ATOM 696 C C . ALA A 1 89 ? -13.252 6.609 17.688 1.00 92.25 89 ALA A C 1
ATOM 698 O O . ALA A 1 89 ? -14.471 6.725 17.607 1.00 92.25 89 ALA A O 1
ATOM 699 N N . THR A 1 90 ? -12.607 6.714 18.856 1.00 92.12 90 THR A N 1
ATOM 700 C CA . THR A 1 90 ? -13.299 6.987 20.126 1.00 92.12 90 THR A CA 1
ATOM 701 C C . THR A 1 90 ? -14.042 8.321 20.085 1.00 92.12 90 THR A C 1
ATOM 703 O O . THR A 1 90 ? -15.206 8.373 20.463 1.00 92.12 90 THR A O 1
ATOM 706 N N . LYS A 1 91 ? -13.442 9.377 19.517 1.00 90.81 91 LYS A N 1
ATOM 707 C CA . LYS A 1 91 ? -14.126 10.675 19.348 1.00 90.81 91 LYS A CA 1
ATOM 708 C C . LYS A 1 91 ? -15.387 10.575 18.485 1.00 90.81 91 LYS A C 1
ATOM 710 O O . LYS A 1 91 ? -16.358 11.273 18.753 1.00 90.81 91 LYS A O 1
ATOM 715 N N . ALA A 1 92 ? -15.382 9.720 17.461 1.00 88.81 92 ALA A N 1
ATOM 716 C CA . ALA A 1 92 ? -16.564 9.478 16.632 1.00 88.81 92 ALA A CA 1
ATOM 717 C C . ALA A 1 92 ? -17.657 8.680 17.367 1.00 88.81 92 ALA A C 1
ATOM 719 O O . ALA A 1 92 ? -18.829 8.811 17.030 1.00 88.81 92 ALA A O 1
ATOM 720 N N . LEU A 1 93 ? -17.292 7.875 18.373 1.00 89.12 93 LEU A N 1
ATOM 721 C CA . LEU A 1 93 ? -18.257 7.210 19.256 1.00 89.12 93 LEU A CA 1
ATOM 722 C C . LEU A 1 93 ? -18.855 8.187 20.280 1.00 89.12 93 LEU A C 1
ATOM 724 O O . LEU A 1 93 ? -20.048 8.109 20.554 1.00 89.12 93 LEU A O 1
ATOM 728 N N . ASP A 1 94 ? -18.051 9.118 20.803 1.00 88.44 94 ASP A N 1
ATOM 729 C CA . ASP A 1 94 ? -18.505 10.154 21.745 1.00 88.44 94 ASP A CA 1
ATOM 730 C C . ASP A 1 94 ? -19.385 11.219 21.072 1.00 88.44 94 ASP A C 1
ATOM 732 O O . ASP A 1 94 ? -20.237 11.830 21.718 1.00 88.44 94 ASP A O 1
ATOM 736 N N . ASN A 1 95 ? -19.191 11.444 19.770 1.00 87.00 95 ASN A N 1
ATOM 737 C CA . ASN A 1 95 ? -19.997 12.353 18.965 1.00 87.00 95 ASN A CA 1
ATOM 738 C C . ASN A 1 95 ? -20.541 11.638 17.712 1.00 87.00 95 ASN A C 1
ATOM 740 O O . ASN A 1 95 ? -19.937 11.732 16.636 1.00 87.00 95 ASN A O 1
ATOM 744 N N . PRO A 1 96 ? -21.691 10.945 17.833 1.00 76.81 96 PRO A N 1
ATOM 745 C CA . PRO A 1 96 ? -22.284 10.169 16.743 1.00 76.81 96 PRO A CA 1
ATOM 746 C C . PRO A 1 96 ? -22.619 10.983 15.485 1.00 76.81 96 PRO A C 1
ATOM 748 O O . PRO A 1 96 ? -22.676 10.417 14.392 1.00 76.81 96 PRO A O 1
ATOM 751 N N . GLU A 1 97 ? -22.785 12.307 15.597 1.00 81.50 97 GLU A N 1
ATOM 752 C CA . GLU A 1 97 ? -23.023 13.182 14.441 1.00 81.50 97 GLU A CA 1
ATOM 753 C C . GLU A 1 97 ? -21.832 13.196 13.468 1.00 81.50 97 GLU A C 1
ATOM 755 O O . GLU A 1 97 ? -22.022 13.388 12.269 1.00 81.50 97 GLU A O 1
ATOM 760 N N . ILE A 1 98 ? -20.613 12.908 13.949 1.00 83.88 98 ILE A N 1
ATOM 761 C CA . ILE A 1 98 ? -19.404 12.794 13.114 1.00 83.88 98 ILE A CA 1
ATOM 762 C C . ILE A 1 98 ? -19.515 11.624 12.134 1.00 83.88 98 ILE A C 1
ATOM 764 O O . ILE A 1 98 ? -19.045 11.716 10.999 1.00 83.88 98 ILE A O 1
ATOM 768 N N . LEU A 1 99 ? -20.107 10.509 12.568 1.00 81.06 99 LEU A N 1
ATOM 769 C CA . LEU A 1 99 ? -20.230 9.314 11.738 1.00 81.06 99 LEU A CA 1
ATOM 770 C C . LEU A 1 99 ? -21.313 9.489 10.661 1.00 81.06 99 LEU A C 1
ATOM 772 O O . LEU A 1 99 ? -21.239 8.853 9.610 1.00 81.06 99 LEU A O 1
ATOM 776 N N . GLY A 1 100 ? -22.313 10.341 10.917 1.00 81.56 100 GLY A N 1
ATOM 777 C CA . GLY A 1 100 ? -23.411 10.647 9.993 1.00 81.56 100 GLY A CA 1
ATOM 778 C C . GLY A 1 100 ? -24.351 9.469 9.701 1.00 81.56 100 GLY A C 1
ATOM 779 O O . GLY A 1 100 ? -25.264 9.598 8.887 1.00 81.56 100 GLY A O 1
ATOM 780 N N . ARG A 1 101 ? -24.123 8.313 10.334 1.00 88.88 101 ARG A N 1
ATOM 781 C CA . ARG A 1 101 ? -24.925 7.090 10.232 1.00 88.88 101 ARG A CA 1
ATOM 782 C C . ARG A 1 101 ? -24.645 6.165 11.408 1.00 88.88 101 ARG A C 1
ATOM 784 O O . ARG A 1 101 ? -23.631 6.305 12.084 1.00 88.88 101 ARG A O 1
ATOM 791 N N . GLU A 1 102 ? -25.486 5.156 11.583 1.00 88.19 102 GLU A N 1
ATOM 792 C CA . GLU A 1 102 ? -25.192 4.050 12.492 1.00 88.19 102 GLU A CA 1
ATOM 793 C C . GLU A 1 102 ? -24.167 3.078 11.886 1.00 88.19 102 GLU A C 1
ATOM 795 O O . GLU A 1 102 ? -24.063 2.901 10.662 1.00 88.19 102 GLU A O 1
ATOM 800 N N . LEU A 1 103 ? -23.396 2.432 12.763 1.00 91.25 103 LEU A N 1
ATOM 801 C CA . LEU A 1 103 ? -22.561 1.304 12.374 1.00 91.25 103 LEU A CA 1
ATOM 802 C C . LEU A 1 103 ? -23.449 0.092 12.113 1.00 91.25 103 LEU A C 1
ATOM 804 O O . LEU A 1 103 ? -24.321 -0.251 12.908 1.00 91.25 103 LEU A O 1
ATOM 808 N N . THR A 1 104 ? -23.179 -0.604 11.019 1.00 94.19 104 THR A N 1
ATOM 809 C CA . THR A 1 104 ? -23.815 -1.893 10.761 1.00 94.19 104 THR A CA 1
ATOM 810 C C . THR A 1 104 ? -23.280 -2.945 11.732 1.00 94.19 104 THR A C 1
ATOM 812 O O . THR A 1 104 ? -22.128 -2.889 12.175 1.00 94.19 104 THR A O 1
ATOM 815 N N . GLN A 1 105 ? -24.077 -3.979 12.008 1.00 94.94 105 GLN A N 1
ATOM 816 C CA . GLN A 1 105 ? -23.643 -5.088 12.863 1.00 94.94 105 GLN A CA 1
ATOM 817 C C . GLN A 1 105 ? -22.344 -5.743 12.358 1.00 94.94 105 GLN A C 1
ATOM 819 O O . GLN A 1 105 ? -21.489 -6.132 13.153 1.00 94.94 105 GLN A O 1
ATOM 824 N N . ALA A 1 106 ? -22.167 -5.836 11.037 1.00 96.25 106 ALA A N 1
ATOM 825 C CA . ALA A 1 106 ? -20.959 -6.390 10.430 1.00 96.25 106 ALA A CA 1
ATOM 826 C C . ALA A 1 106 ? -19.710 -5.544 10.734 1.00 96.25 106 ALA A C 1
ATOM 828 O O . ALA A 1 106 ? -18.653 -6.099 11.039 1.00 96.25 106 ALA A O 1
ATOM 829 N N . GLU A 1 107 ? -19.829 -4.214 10.703 1.00 94.38 107 GLU A N 1
ATOM 830 C CA . GLU A 1 107 ? -18.735 -3.297 11.040 1.00 94.38 107 GLU A CA 1
ATOM 831 C C . GLU A 1 107 ? -18.362 -3.390 12.519 1.00 94.38 107 GLU A C 1
ATOM 833 O O . GLU A 1 107 ? -17.180 -3.497 12.846 1.00 94.38 107 GLU A O 1
ATOM 838 N N . ILE A 1 108 ? -19.356 -3.440 13.411 1.00 94.50 108 ILE A N 1
ATOM 839 C CA . ILE A 1 108 ? -19.142 -3.605 14.857 1.00 94.50 108 ILE A CA 1
ATOM 840 C C . ILE A 1 108 ? -18.376 -4.904 15.140 1.00 94.50 108 ILE A C 1
ATOM 842 O O . ILE A 1 108 ? -17.373 -4.900 15.858 1.00 94.50 108 ILE A O 1
ATOM 846 N N . VAL A 1 109 ? -18.803 -6.018 14.535 1.00 97.31 109 VAL A N 1
ATOM 847 C CA . VAL A 1 109 ? -18.122 -7.316 14.667 1.00 97.31 109 VAL A CA 1
ATOM 848 C C . VAL A 1 109 ? -16.692 -7.250 14.124 1.00 97.31 109 VAL A C 1
ATOM 850 O O . VAL A 1 109 ? -15.771 -7.780 14.749 1.00 97.31 109 VAL A O 1
ATOM 853 N N . ALA A 1 110 ? -16.477 -6.589 12.984 1.00 96.38 110 ALA A N 1
ATOM 854 C CA . ALA A 1 110 ? -15.150 -6.444 12.393 1.00 96.38 110 ALA A CA 1
ATOM 855 C C . ALA A 1 110 ? -14.195 -5.634 13.287 1.00 96.38 110 ALA A C 1
ATOM 857 O O . ALA A 1 110 ? -13.038 -6.036 13.440 1.00 96.38 110 ALA A O 1
ATOM 858 N N . ILE A 1 111 ? -14.679 -4.552 13.910 1.00 95.69 111 ILE A N 1
ATOM 859 C CA . ILE A 1 111 ? -13.909 -3.727 14.853 1.00 95.69 111 ILE A CA 1
ATOM 860 C C . ILE A 1 111 ? -13.455 -4.575 16.045 1.00 95.69 111 ILE A C 1
ATOM 862 O O . ILE A 1 111 ? -12.254 -4.665 16.308 1.00 95.69 111 ILE A O 1
ATOM 866 N N . TRP A 1 112 ? -14.384 -5.260 16.721 1.00 96.94 112 TRP A N 1
ATOM 867 C CA . TRP A 1 112 ? -14.053 -6.101 17.877 1.00 96.94 112 TRP A CA 1
ATOM 868 C C . TRP A 1 112 ? -13.085 -7.230 17.522 1.00 96.94 112 TRP A C 1
ATOM 870 O O . TRP A 1 112 ? -12.064 -7.404 18.189 1.00 96.94 112 TRP A O 1
ATOM 880 N N . ARG A 1 113 ? -13.333 -7.933 16.410 1.00 96.88 113 ARG A N 1
ATOM 881 C CA . ARG A 1 113 ? -12.432 -8.986 15.918 1.00 96.88 113 ARG A CA 1
ATOM 882 C C . ARG A 1 113 ? -11.024 -8.451 15.648 1.00 96.88 113 ARG A C 1
ATOM 884 O O . ARG A 1 113 ? -10.042 -9.134 15.938 1.00 96.88 113 ARG A O 1
ATOM 891 N N . GLY A 1 114 ? -10.916 -7.245 15.090 1.00 94.88 114 GLY A N 1
ATOM 892 C CA . GLY A 1 114 ? -9.639 -6.577 14.843 1.00 94.88 114 GLY A CA 1
ATOM 893 C C . GLY A 1 114 ? -8.885 -6.257 16.135 1.00 94.88 114 GLY A C 1
ATOM 894 O O . GLY A 1 114 ? -7.696 -6.565 16.241 1.00 94.88 114 GLY A O 1
ATOM 895 N N . LEU A 1 115 ? -9.578 -5.707 17.137 1.00 95.44 115 LEU A N 1
ATOM 896 C CA . LEU A 1 115 ? -9.003 -5.396 18.450 1.00 95.44 115 LEU A CA 1
ATOM 897 C C . LEU A 1 115 ? -8.488 -6.654 19.165 1.00 95.44 115 LEU A C 1
ATOM 899 O O . LEU A 1 115 ? -7.365 -6.657 19.677 1.00 95.44 115 LEU A O 1
ATOM 903 N N . ASP A 1 116 ? -9.257 -7.744 19.147 1.00 96.38 116 ASP A N 1
ATOM 904 C CA . ASP A 1 116 ? -8.856 -9.013 19.763 1.00 96.38 116 ASP A CA 1
ATOM 905 C C . ASP A 1 116 ? -7.661 -9.656 19.055 1.00 96.38 116 ASP A C 1
ATOM 907 O O . ASP A 1 116 ? -6.707 -10.108 19.702 1.00 96.38 116 ASP A O 1
ATOM 911 N N . ALA A 1 117 ? -7.667 -9.653 17.719 1.00 95.56 117 ALA A N 1
ATOM 912 C CA . ALA A 1 117 ? -6.539 -10.134 16.931 1.00 95.56 117 ALA A CA 1
ATOM 913 C C . ALA A 1 117 ? -5.270 -9.326 17.238 1.00 95.56 117 ALA A C 1
ATOM 915 O O . ALA A 1 117 ? -4.202 -9.911 17.448 1.00 95.56 117 ALA A O 1
ATOM 916 N N . MET A 1 118 ? -5.392 -7.999 17.331 1.00 93.69 118 MET A N 1
ATOM 917 C CA . MET A 1 118 ? -4.276 -7.118 17.657 1.00 93.69 118 MET A CA 1
ATOM 918 C C . MET A 1 118 ? -3.733 -7.401 19.059 1.00 93.69 118 MET A C 1
ATOM 920 O O . MET A 1 118 ? -2.532 -7.619 19.223 1.00 93.69 118 MET A O 1
ATOM 924 N N . ARG A 1 119 ? -4.612 -7.516 20.062 1.00 93.44 119 ARG A N 1
ATOM 925 C CA . ARG A 1 119 ? -4.243 -7.891 21.435 1.00 93.44 119 ARG A CA 1
ATOM 926 C C . ARG A 1 119 ? -3.461 -9.205 21.476 1.00 93.44 119 ARG A C 1
ATOM 928 O O . ARG A 1 119 ? -2.430 -9.292 22.148 1.00 93.44 119 ARG A O 1
ATOM 935 N N . LEU A 1 120 ? -3.932 -10.232 20.765 1.00 95.12 120 LEU A N 1
ATOM 936 C CA . LEU A 1 120 ? -3.269 -11.536 20.714 1.00 95.12 120 LEU A CA 1
ATOM 937 C C . LEU A 1 120 ? -1.891 -11.447 20.045 1.00 95.12 120 LEU A C 1
ATOM 939 O O . LEU A 1 120 ? -0.930 -12.043 20.538 1.00 95.12 120 LEU A O 1
ATOM 943 N N . LYS A 1 121 ? -1.778 -10.705 18.938 1.00 94.88 121 LYS A N 1
ATOM 944 C CA . LYS A 1 121 ? -0.517 -10.524 18.205 1.00 94.88 121 LYS A CA 1
ATOM 945 C C . LYS A 1 121 ? 0.501 -9.710 19.004 1.00 94.88 121 LYS A C 1
ATOM 947 O O . LYS A 1 121 ? 1.650 -10.131 19.068 1.00 94.88 121 LYS A O 1
ATOM 952 N N . MET A 1 122 ? 0.084 -8.642 19.687 1.00 93.62 122 MET A N 1
ATOM 953 C CA . MET A 1 122 ? 0.948 -7.878 20.597 1.00 93.62 122 MET A CA 1
ATOM 954 C C . MET A 1 122 ? 1.513 -8.762 21.710 1.00 93.62 122 MET A C 1
ATOM 956 O O . MET A 1 122 ? 2.723 -8.784 21.919 1.00 93.62 122 MET A O 1
ATOM 960 N N . LYS A 1 123 ? 0.657 -9.570 22.356 1.00 94.19 123 LYS A N 1
ATOM 961 C CA . LYS A 1 123 ? 1.097 -10.528 23.380 1.00 94.19 123 LYS A CA 1
ATOM 962 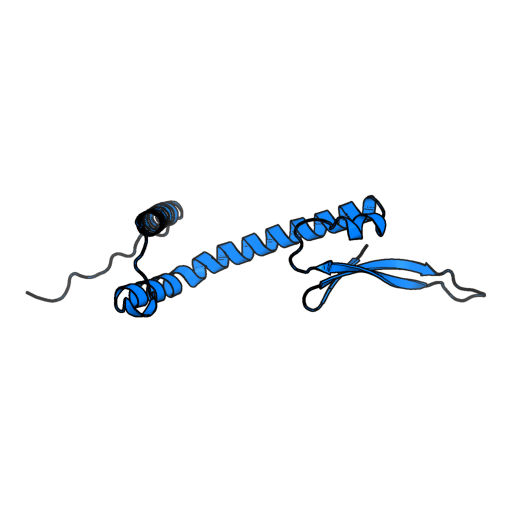C C . LYS A 1 123 ? 2.121 -11.521 22.822 1.00 94.19 123 LYS A C 1
ATOM 964 O O . LYS A 1 123 ? 3.135 -11.767 23.465 1.00 94.19 123 LYS A O 1
ATOM 969 N N . ARG A 1 124 ? 1.869 -12.084 21.633 1.00 94.81 124 ARG A N 1
ATOM 970 C CA . ARG A 1 124 ? 2.793 -13.019 20.961 1.00 94.81 124 ARG A CA 1
ATOM 971 C C . ARG A 1 124 ? 4.124 -12.367 20.575 1.00 94.81 124 ARG A C 1
ATOM 973 O O . ARG A 1 124 ? 5.137 -13.049 20.593 1.00 94.81 124 ARG A O 1
ATOM 980 N N . ALA A 1 125 ? 4.121 -11.074 20.261 1.00 93.56 125 ALA A N 1
ATOM 981 C CA . ALA A 1 125 ? 5.319 -10.296 19.951 1.00 93.56 125 ALA A CA 1
ATOM 982 C C . ALA A 1 125 ? 6.080 -9.798 21.200 1.00 93.56 125 ALA A C 1
ATOM 984 O O . ALA A 1 125 ? 7.072 -9.093 21.062 1.00 93.56 125 ALA A O 1
ATOM 985 N N . GLY A 1 126 ? 5.631 -10.139 22.416 1.00 94.38 126 GLY A N 1
ATOM 986 C CA . GLY A 1 126 ? 6.274 -9.723 23.669 1.00 94.38 126 GLY A CA 1
ATOM 987 C C . GLY A 1 126 ? 5.852 -8.340 24.180 1.00 94.38 126 GLY A C 1
ATOM 988 O O . GLY A 1 126 ? 6.265 -7.936 25.265 1.00 94.38 126 GLY A O 1
ATOM 989 N N . TYR A 1 127 ? 4.974 -7.635 23.464 1.00 92.44 127 TYR A N 1
ATOM 990 C CA . TYR A 1 127 ? 4.405 -6.359 23.899 1.00 92.44 127 TYR A CA 1
ATOM 991 C C . TYR A 1 127 ? 3.230 -6.608 24.846 1.00 92.44 127 TYR A C 1
ATOM 993 O O . TYR A 1 127 ? 2.058 -6.596 24.458 1.00 92.44 127 TYR A O 1
ATOM 1001 N N . LEU A 1 128 ? 3.547 -6.896 26.108 1.00 90.00 128 LEU A N 1
ATOM 1002 C CA . LEU A 1 128 ? 2.532 -7.075 27.140 1.00 90.00 128 LEU A CA 1
ATOM 1003 C C . LEU A 1 128 ? 1.780 -5.764 27.380 1.00 90.00 128 LEU A C 1
ATOM 1005 O O . LEU A 1 128 ? 2.363 -4.681 27.352 1.00 90.00 128 LEU A O 1
ATOM 1009 N N . ARG A 1 129 ? 0.472 -5.869 27.647 1.00 87.38 129 ARG A N 1
ATOM 1010 C CA . ARG A 1 129 ? -0.337 -4.712 28.039 1.00 87.38 129 ARG A CA 1
ATOM 1011 C C . ARG A 1 129 ? 0.307 -4.078 29.282 1.00 87.38 129 ARG A C 1
ATOM 1013 O O . ARG A 1 129 ? 0.471 -4.798 30.272 1.00 87.38 129 ARG A O 1
ATOM 1020 N N . PRO A 1 130 ? 0.648 -2.777 29.255 1.00 86.88 130 PRO A N 1
ATOM 1021 C CA . PRO A 1 130 ? 1.165 -2.099 30.433 1.00 86.88 130 PRO A CA 1
ATOM 1022 C C . PRO A 1 130 ? 0.180 -2.259 31.587 1.00 86.88 130 PRO A C 1
ATOM 1024 O O . PRO A 1 130 ? -1.033 -2.117 31.400 1.00 86.88 130 PRO A O 1
ATOM 1027 N N . LYS A 1 131 ? 0.690 -2.572 32.780 1.00 83.50 131 LYS A N 1
ATOM 1028 C CA . LYS A 1 131 ? -0.123 -2.475 33.988 1.00 83.50 131 LYS A CA 1
ATOM 1029 C C . LYS A 1 131 ? -0.406 -0.992 34.183 1.00 83.50 131 LYS A C 1
ATOM 1031 O O . LYS A 1 131 ? 0.502 -0.234 34.501 1.00 83.50 131 LYS A O 1
ATOM 1036 N N . THR A 1 132 ? -1.640 -0.567 33.953 1.00 66.88 132 THR A N 1
ATOM 1037 C CA . THR A 1 132 ? -2.087 0.726 34.459 1.00 66.88 132 THR A CA 1
ATOM 1038 C C . THR A 1 132 ? -1.976 0.644 35.974 1.00 66.88 132 THR A C 1
ATOM 1040 O O . THR A 1 132 ? -2.679 -0.158 36.590 1.00 66.88 132 THR A O 1
ATOM 1043 N N . SER A 1 133 ? -1.089 1.428 36.579 1.00 49.69 133 SER A N 1
ATOM 1044 C CA . SER A 1 133 ? -1.142 1.732 38.007 1.00 49.69 133 SER A CA 1
ATOM 1045 C C . SER A 1 133 ? -2.382 2.596 38.262 1.00 49.69 133 SER A C 1
ATOM 1047 O O . SER A 1 133 ? -2.293 3.787 38.522 1.00 49.69 133 SER A O 1
ATOM 1049 N N . ALA A 1 134 ? -3.563 2.005 38.094 1.00 50.94 134 ALA A N 1
ATOM 1050 C CA . ALA A 1 134 ? -4.826 2.532 38.580 1.00 50.94 134 ALA A CA 1
ATOM 1051 C C . ALA A 1 134 ? -5.130 1.750 39.857 1.00 50.94 134 ALA A C 1
ATOM 1053 O O . ALA A 1 134 ? -5.850 0.756 39.856 1.00 50.94 134 ALA A O 1
ATOM 1054 N N . GLY A 1 135 ? -4.431 2.149 40.911 1.00 49.41 135 GLY A N 1
ATOM 1055 C CA . GLY A 1 135 ? -4.463 1.533 42.226 1.00 49.41 135 GLY A CA 1
ATOM 1056 C C . GLY A 1 135 ? -3.799 2.437 43.252 1.00 49.41 135 GLY A C 1
ATOM 1057 O O . GLY A 1 135 ? -3.025 1.944 44.050 1.00 49.41 135 GLY A O 1
ATOM 1058 N N . GLU A 1 136 ? -4.054 3.745 43.181 1.00 50.12 136 GLU A N 1
ATOM 1059 C CA . GLU A 1 136 ? -3.787 4.718 44.244 1.00 50.12 136 GLU A CA 1
ATOM 1060 C C . GLU A 1 136 ? -4.730 5.912 44.020 1.00 50.12 136 GLU A C 1
ATOM 1062 O O . GLU A 1 136 ? -4.528 6.711 43.108 1.00 50.12 136 GLU A O 1
ATOM 1067 N N . GLY A 1 137 ? -5.812 5.986 44.808 1.00 41.56 137 GLY A N 1
ATOM 1068 C CA . GLY A 1 137 ? -6.695 7.158 44.852 1.00 41.56 137 GLY A CA 1
ATOM 1069 C C . GLY A 1 137 ? -8.182 6.897 45.134 1.00 41.56 137 GLY A C 1
ATOM 1070 O O . GLY A 1 137 ? -8.976 7.082 44.224 1.00 41.56 137 GLY A O 1
ATOM 1071 N N . GLY A 1 138 ? -8.528 6.561 46.392 1.00 41.75 138 GLY A N 1
ATOM 1072 C CA . GLY A 1 138 ? -9.818 6.835 47.083 1.00 41.75 138 GLY A CA 1
ATOM 1073 C C . GLY A 1 138 ? -11.089 6.141 46.553 1.00 41.75 138 GLY A C 1
ATOM 1074 O O . GLY A 1 138 ? -11.348 6.137 45.362 1.00 41.75 138 GLY A O 1
ATOM 1075 N N . LYS A 1 139 ? -11.988 5.564 47.352 1.00 36.12 139 LYS A N 1
ATOM 1076 C CA . LYS A 1 139 ? -12.322 5.621 48.782 1.00 36.12 139 LYS A CA 1
ATOM 1077 C C . LYS A 1 139 ? -12.840 4.244 49.200 1.00 36.12 139 LYS A C 1
ATOM 1079 O O . LYS A 1 139 ? -13.447 3.581 48.330 1.00 36.12 139 LYS A O 1
#

Secondary structure (DSSP, 8-state):
-EEEEETTEEEEEEEEEEPPSTTPPPEEEEEEEEEEETT-SS--HHHHTTS-HHHHHHHHHHHHHHHHHHHHHHHHHHHHHHHHHHHHHHHHHH-GGGTSSPPPHHHHHHHHHHHHHHHHHHHHTT-PPP-----SS--

Radius of gyration: 26.22 Å; chains: 1; bounding box: 62×26×87 Å

Foldseek 3Di:
DDWDDDDQKIFDKDWDWDQDPDPDHIDTDIDGQDIDGNPDLAQDPVCPVSDDPVSRVVVNVVSPVVVVVVVVVVVVVCVVCVVVVVVVVVVCVVPVVVVVDDDDPVRVVVVVVVVVVVQVVCVVVVNDDDPPPPPDDDD